Protein AF-A0A5J4QKI2-F1 (afdb_monomer_lite)

Sequence (60 aa):
HSVIHEPKSDKWYIVYHRRPLSETDGNHRATCIDELFFEENGLIKPVKITFEGVEKNMLK

Foldseek 3Di:
DDWDQQPPVRWIKDWDWDADPVDDDPPRIDIAIATWDADPVGHTDPTDGDPVGDDDDDRD

Radius of gyration: 13.57 Å; chains: 1; bounding box: 32×19×40 Å

Structure (mmCIF, N/CA/C/O backbone):
data_AF-A0A5J4QKI2-F1
#
_entry.id   AF-A0A5J4QKI2-F1
#
loop_
_atom_site.group_PDB
_atom_site.id
_atom_site.type_symbol
_atom_site.label_atom_id
_atom_site.label_alt_id
_atom_site.label_comp_id
_atom_site.label_asym_id
_atom_site.label_entity_id
_atom_site.label_seq_id
_atom_site.pdbx_PDB_ins_code
_atom_site.Cartn_x
_atom_site.Cartn_y
_atom_site.Cartn_z
_atom_site.occupancy
_atom_site.B_iso_or_equiv
_atom_site.auth_seq_id
_atom_site.auth_comp_id
_atom_site.auth_asym_id
_atom_site.auth_atom_id
_atom_site.pdbx_PDB_model_num
ATOM 1 N N . HIS A 1 1 ? -0.072 9.795 -7.106 1.00 89.75 1 HIS A N 1
ATOM 2 C CA . HIS A 1 1 ? -0.260 9.094 -5.827 1.00 89.75 1 HIS A CA 1
ATOM 3 C C . HIS A 1 1 ? -1.426 9.746 -5.116 1.00 89.75 1 HIS A C 1
ATOM 5 O O . HIS A 1 1 ? -1.504 10.971 -5.138 1.00 89.75 1 HIS A O 1
ATOM 11 N N . SER A 1 2 ? -2.318 8.943 -4.546 1.00 96.88 2 SER A N 1
ATOM 12 C CA . SER A 1 2 ? -3.497 9.388 -3.797 1.00 96.88 2 SER A CA 1
ATOM 13 C C . SER A 1 2 ? -3.629 8.546 -2.531 1.00 96.88 2 SER A C 1
ATOM 15 O O . SER A 1 2 ? -3.189 7.399 -2.520 1.00 96.88 2 SER A O 1
ATOM 17 N N . VAL A 1 3 ? -4.219 9.104 -1.477 1.00 97.31 3 VAL A N 1
ATOM 18 C CA . VAL A 1 3 ? -4.451 8.414 -0.201 1.00 97.31 3 VAL A CA 1
ATOM 19 C C . VAL A 1 3 ? -5.944 8.438 0.102 1.00 97.31 3 VAL A C 1
ATOM 21 O O . VAL A 1 3 ? -6.606 9.443 -0.151 1.00 97.31 3 VAL A O 1
ATOM 24 N N . ILE A 1 4 ? -6.468 7.329 0.614 1.00 96.25 4 ILE A N 1
ATOM 25 C CA . ILE A 1 4 ? -7.871 7.166 0.996 1.00 96.25 4 ILE A CA 1
ATOM 26 C C . ILE A 1 4 ? -7.910 6.737 2.459 1.00 96.25 4 ILE A C 1
ATOM 28 O O . ILE A 1 4 ? -7.259 5.763 2.822 1.00 96.25 4 ILE A O 1
ATOM 32 N N . HIS A 1 5 ? -8.696 7.436 3.271 1.00 95.75 5 HIS A N 1
ATOM 33 C CA . HIS A 1 5 ? -9.094 6.987 4.605 1.00 95.75 5 HIS A CA 1
ATOM 34 C C . HIS A 1 5 ? -10.518 6.467 4.533 1.00 95.75 5 HIS A C 1
ATOM 36 O O . HIS A 1 5 ? -11.400 7.180 4.054 1.00 95.75 5 HIS A O 1
ATOM 42 N N . GLU A 1 6 ? -10.747 5.237 4.980 1.00 94.25 6 GLU A N 1
ATOM 43 C CA . GLU A 1 6 ? -12.093 4.703 5.153 1.00 94.25 6 GLU A CA 1
ATOM 44 C C . GLU A 1 6 ? -12.483 4.816 6.635 1.00 94.25 6 GLU A C 1
ATOM 46 O O . GLU A 1 6 ? -11.963 4.058 7.456 1.00 94.25 6 GLU A O 1
ATOM 51 N N . PRO A 1 7 ? -13.382 5.747 7.007 1.00 91.56 7 PRO A N 1
ATOM 52 C CA . PRO A 1 7 ? -13.593 6.091 8.411 1.00 91.56 7 PRO A CA 1
ATOM 53 C C . PRO A 1 7 ? -14.167 4.969 9.284 1.00 91.56 7 PRO A C 1
ATOM 55 O O . PRO A 1 7 ? -14.018 5.028 10.500 1.00 91.56 7 PRO A O 1
ATOM 58 N N . LYS A 1 8 ? -14.864 3.972 8.718 1.00 90.75 8 LYS A N 1
ATOM 59 C CA . LYS A 1 8 ? -15.528 2.924 9.517 1.00 90.75 8 LYS A CA 1
ATOM 60 C C . LYS A 1 8 ? -14.572 1.818 9.950 1.00 90.75 8 LYS A C 1
ATOM 62 O O . LYS A 1 8 ? -14.663 1.346 11.077 1.00 90.75 8 LYS A O 1
ATOM 67 N N . SER A 1 9 ? -13.703 1.379 9.049 1.00 92.31 9 SER A N 1
ATOM 68 C CA . SER A 1 9 ? -12.645 0.398 9.313 1.00 92.31 9 SER A CA 1
ATOM 69 C C . SER A 1 9 ? -11.361 1.045 9.821 1.00 92.31 9 SER A C 1
ATOM 71 O O . SER A 1 9 ? -10.454 0.324 10.222 1.00 92.31 9 SER A O 1
ATOM 73 N N . ASP A 1 10 ? -11.285 2.380 9.774 1.00 92.88 10 ASP A N 1
ATOM 74 C CA . ASP A 1 10 ? -10.098 3.189 10.065 1.00 92.88 10 ASP A CA 1
ATOM 75 C C . ASP A 1 10 ? -8.869 2.797 9.225 1.00 92.88 10 ASP A C 1
ATOM 77 O O . ASP A 1 10 ? -7.719 3.096 9.548 1.00 92.88 10 ASP A O 1
ATOM 81 N N . LYS A 1 11 ? -9.106 2.113 8.102 1.00 95.94 11 LYS A N 1
ATOM 82 C CA . LYS A 1 11 ? -8.045 1.707 7.191 1.00 95.94 11 LYS A CA 1
ATOM 83 C C . LYS A 1 11 ? -7.650 2.865 6.297 1.00 95.94 11 LYS A C 1
ATOM 85 O O . LYS A 1 11 ? -8.495 3.571 5.736 1.00 95.94 11 LYS A O 1
ATOM 90 N N . TRP A 1 12 ? -6.347 2.996 6.110 1.00 97.25 12 TRP A N 1
ATOM 91 C CA . TRP A 1 12 ? -5.761 3.915 5.155 1.00 97.25 12 TRP A CA 1
ATOM 92 C C . TRP A 1 12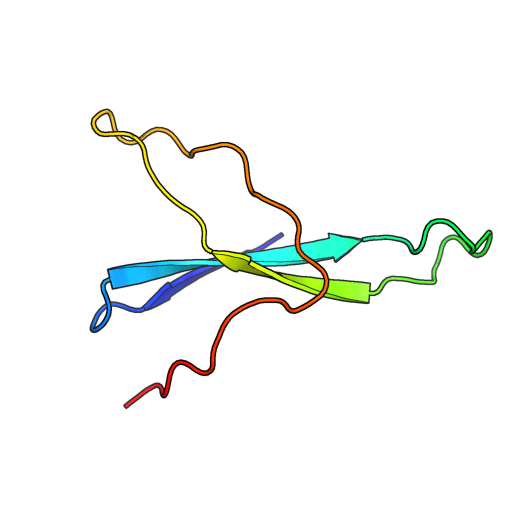 ? -5.179 3.133 3.989 1.00 97.25 12 TRP A C 1
ATOM 94 O O . TRP A 1 12 ? -4.547 2.094 4.163 1.00 97.25 12 TRP A O 1
ATOM 104 N N . TYR A 1 13 ? -5.386 3.650 2.788 1.00 97.50 13 TYR A N 1
ATOM 105 C CA . TYR A 1 13 ? -4.924 3.043 1.550 1.00 97.50 13 TYR A CA 1
ATOM 106 C C . TYR A 1 13 ? -4.126 4.058 0.749 1.00 97.50 13 TYR A C 1
ATOM 108 O O . TYR A 1 13 ? -4.507 5.227 0.664 1.00 97.50 13 TYR A O 1
ATOM 116 N N . ILE A 1 14 ? -3.055 3.606 0.103 1.00 98.38 14 ILE A N 1
ATOM 117 C CA . ILE A 1 14 ? -2.337 4.382 -0.906 1.00 98.38 14 ILE A CA 1
ATOM 118 C C . ILE A 1 14 ? -2.622 3.811 -2.290 1.00 98.38 14 ILE A C 1
ATOM 120 O O . ILE A 1 14 ? -2.446 2.623 -2.538 1.00 98.38 14 ILE A O 1
ATOM 124 N N . VAL A 1 15 ? -3.037 4.680 -3.209 1.00 98.19 15 VAL A N 1
ATOM 125 C CA . VAL A 1 15 ? -3.246 4.361 -4.622 1.00 98.19 15 VAL A CA 1
ATOM 126 C C . VAL A 1 15 ? -2.114 4.974 -5.436 1.00 98.19 15 VAL A C 1
ATOM 128 O O . VAL A 1 15 ? -1.847 6.184 -5.383 1.00 98.19 15 VAL A O 1
ATOM 131 N N . TYR A 1 16 ? -1.427 4.140 -6.205 1.00 97.88 16 TYR A N 1
ATOM 132 C CA . TYR A 1 16 ? -0.235 4.529 -6.948 1.00 97.88 16 TYR A CA 1
ATOM 133 C C . TYR A 1 16 ? -0.113 3.765 -8.263 1.00 97.88 16 TYR A C 1
ATOM 135 O O . TYR A 1 16 ? -0.950 2.928 -8.590 1.00 97.88 16 TYR A O 1
ATOM 143 N N . HIS A 1 17 ? 0.908 4.097 -9.051 1.00 95.75 17 HIS A N 1
ATOM 144 C CA . HIS A 1 17 ? 1.249 3.341 -10.247 1.00 95.75 17 HIS A CA 1
ATOM 145 C C . HIS A 1 17 ? 2.684 2.832 -10.170 1.00 95.75 17 HIS A C 1
ATOM 147 O O . HIS A 1 17 ? 3.561 3.527 -9.656 1.00 95.75 17 HIS A O 1
ATOM 153 N N . ARG A 1 18 ? 2.934 1.645 -10.725 1.00 92.56 18 ARG A N 1
ATOM 154 C CA . ARG A 1 18 ? 4.284 1.087 -10.896 1.00 92.56 18 ARG A CA 1
ATOM 155 C C . ARG A 1 18 ? 4.502 0.588 -12.319 1.00 92.56 18 ARG A C 1
ATOM 157 O O . ARG A 1 18 ? 3.540 0.357 -13.053 1.00 92.56 18 ARG A O 1
ATOM 164 N N . ARG A 1 19 ? 5.767 0.398 -12.691 1.00 92.94 19 ARG A N 1
ATOM 165 C CA . ARG A 1 19 ? 6.153 -0.284 -13.931 1.00 92.94 19 ARG A CA 1
ATOM 166 C C . ARG A 1 19 ? 6.456 -1.758 -13.643 1.00 92.94 19 ARG A C 1
ATOM 168 O O . ARG A 1 19 ? 7.142 -2.029 -12.654 1.00 92.94 19 ARG A O 1
ATOM 175 N N . PRO A 1 20 ? 5.979 -2.703 -14.468 1.00 88.25 20 PRO A N 1
ATOM 176 C CA . PRO A 1 20 ? 6.457 -4.079 -14.420 1.00 88.25 20 PRO A CA 1
ATOM 177 C C . PRO A 1 20 ? 7.962 -4.143 -14.706 1.00 88.25 20 PRO A C 1
ATOM 179 O O . PRO A 1 20 ? 8.462 -3.424 -15.568 1.00 88.25 20 PRO A O 1
ATOM 182 N N . LEU A 1 21 ? 8.684 -5.020 -14.005 1.00 87.31 21 LEU A N 1
ATOM 183 C CA . LEU A 1 21 ? 10.138 -5.163 -14.175 1.00 87.31 21 LEU A CA 1
ATOM 184 C C . LEU A 1 21 ? 10.531 -5.758 -15.535 1.00 87.31 21 LEU A C 1
ATOM 186 O O . LEU A 1 21 ? 11.647 -5.549 -15.996 1.00 87.31 21 LEU A O 1
ATOM 190 N N . SER A 1 22 ? 9.623 -6.500 -16.169 1.00 89.81 22 SER A N 1
ATOM 191 C CA . SER A 1 22 ? 9.843 -7.170 -17.453 1.00 89.81 22 SER A CA 1
ATOM 192 C C . SER A 1 22 ? 9.597 -6.276 -18.672 1.00 89.81 22 SER A C 1
ATOM 194 O O . SER A 1 22 ? 9.644 -6.771 -19.793 1.00 89.81 22 SER A O 1
ATOM 196 N N . GLU A 1 23 ? 9.274 -4.999 -18.472 1.00 88.38 23 GLU A N 1
ATOM 197 C CA . GLU A 1 23 ? 8.761 -4.124 -19.524 1.00 88.38 23 GLU A CA 1
ATOM 198 C C . GLU A 1 23 ? 9.664 -2.914 -19.779 1.00 88.38 23 GLU A C 1
ATOM 200 O O . GLU A 1 23 ? 10.113 -2.235 -18.850 1.00 88.38 23 GLU A O 1
ATOM 205 N N . THR A 1 24 ? 9.866 -2.584 -21.054 1.00 89.88 24 THR A N 1
ATOM 206 C CA . THR A 1 24 ? 10.683 -1.444 -21.487 1.00 89.88 24 THR A CA 1
ATOM 207 C C . THR A 1 24 ? 9.848 -0.243 -21.924 1.00 89.88 24 THR A C 1
ATOM 209 O O . THR A 1 24 ? 10.344 0.881 -21.801 1.00 89.88 24 THR A O 1
ATOM 212 N N . ASP A 1 25 ? 8.577 -0.426 -22.310 1.00 91.38 25 ASP A N 1
ATOM 213 C CA . ASP A 1 25 ? 7.668 0.687 -22.613 1.00 91.38 25 ASP A CA 1
ATOM 214 C C . ASP A 1 25 ? 7.461 1.589 -21.381 1.00 91.38 25 ASP A C 1
ATOM 216 O O . ASP A 1 25 ? 7.004 1.164 -20.315 1.00 91.38 25 ASP A O 1
ATOM 220 N N . GLY A 1 26 ? 7.804 2.872 -21.530 1.00 86.25 26 GLY A N 1
ATOM 221 C CA . GLY A 1 26 ? 7.661 3.890 -20.489 1.00 86.25 26 GLY A CA 1
ATOM 222 C C . GLY A 1 26 ? 6.211 4.207 -20.117 1.00 86.25 26 GLY A C 1
ATOM 223 O O . GLY A 1 26 ? 5.967 4.756 -19.042 1.00 86.25 26 GLY A O 1
ATOM 224 N N . ASN A 1 27 ? 5.250 3.845 -20.967 1.00 92.50 27 ASN A N 1
ATOM 225 C CA . ASN A 1 27 ? 3.830 4.095 -20.739 1.00 92.50 27 ASN A CA 1
ATOM 226 C C . ASN A 1 27 ? 3.121 2.953 -20.008 1.00 92.50 27 ASN A C 1
ATOM 228 O O . ASN A 1 27 ? 2.040 3.183 -19.451 1.00 92.50 27 ASN A O 1
ATOM 232 N N . HIS A 1 28 ? 3.715 1.755 -19.973 1.00 93.00 28 HIS A N 1
ATOM 233 C CA . HIS A 1 28 ? 3.128 0.599 -19.306 1.00 93.00 28 HIS A CA 1
ATOM 234 C C . HIS A 1 28 ? 3.154 0.813 -17.789 1.00 93.00 28 HIS A C 1
ATOM 236 O O . HIS A 1 28 ? 4.165 0.643 -17.103 1.00 93.00 28 HIS A O 1
ATOM 242 N N . ARG A 1 29 ? 1.995 1.208 -17.264 1.00 93.62 29 ARG A N 1
ATOM 243 C CA . ARG A 1 29 ? 1.766 1.481 -15.848 1.00 93.62 29 ARG A CA 1
ATOM 244 C C . ARG A 1 29 ? 0.672 0.563 -15.332 1.00 93.62 29 ARG A C 1
ATOM 246 O O . ARG A 1 29 ? -0.378 0.444 -15.955 1.00 93.62 29 ARG A O 1
ATOM 253 N N . ALA A 1 30 ? 0.910 -0.034 -14.174 1.00 93.69 30 ALA A N 1
ATOM 254 C CA . ALA A 1 30 ? -0.088 -0.784 -13.427 1.00 93.69 30 ALA A CA 1
ATOM 255 C C . ALA A 1 30 ? -0.581 0.069 -12.256 1.00 93.69 30 ALA A C 1
ATOM 257 O O . ALA A 1 30 ? 0.243 0.594 -11.506 1.00 93.69 30 ALA A O 1
ATOM 258 N N . THR A 1 31 ? -1.899 0.203 -12.101 1.00 96.19 31 THR A N 1
ATOM 259 C CA . THR A 1 31 ? -2.500 0.799 -10.900 1.00 96.19 31 THR A CA 1
ATOM 260 C C . THR A 1 31 ? -2.409 -0.193 -9.748 1.00 96.19 31 THR A C 1
ATOM 262 O O . THR A 1 31 ? -2.733 -1.368 -9.909 1.00 96.19 31 THR A O 1
ATOM 265 N N . CYS A 1 32 ? -1.974 0.284 -8.588 1.00 97.38 32 CYS A N 1
ATOM 266 C CA . CYS A 1 32 ? -1.758 -0.514 -7.390 1.00 97.38 32 CYS A CA 1
ATOM 267 C C . CYS A 1 32 ? -2.421 0.151 -6.184 1.00 97.38 32 CYS A C 1
ATOM 269 O O . CYS A 1 32 ? -2.537 1.380 -6.131 1.00 9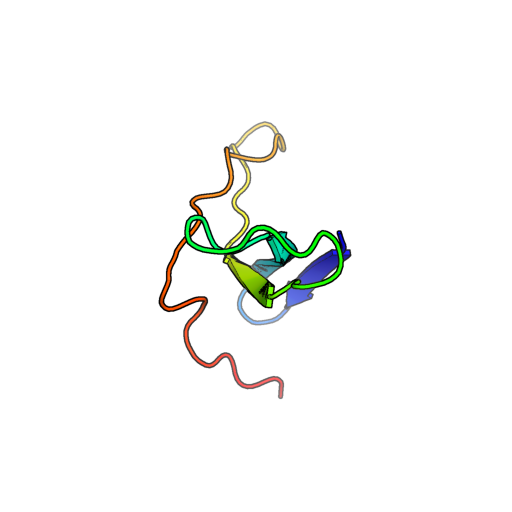7.38 32 CYS A O 1
ATOM 271 N N . ILE A 1 33 ? -2.847 -0.675 -5.230 1.00 98.06 33 ILE A N 1
ATOM 272 C CA . ILE A 1 33 ? -3.424 -0.247 -3.958 1.00 98.06 33 ILE A CA 1
ATOM 273 C C . ILE A 1 33 ? -2.818 -1.119 -2.863 1.00 98.06 33 ILE A C 1
ATOM 275 O O . ILE A 1 33 ? -2.885 -2.339 -2.972 1.00 98.06 33 ILE A O 1
ATOM 279 N N . ASP A 1 34 ? -2.262 -0.495 -1.829 1.00 98.31 34 ASP A N 1
ATOM 280 C CA . ASP A 1 34 ? -1.734 -1.164 -0.635 1.00 98.31 34 ASP A CA 1
ATOM 281 C C . ASP A 1 34 ? -2.209 -0.430 0.632 1.00 98.31 34 ASP A C 1
ATOM 283 O O . ASP A 1 34 ? -2.578 0.750 0.574 1.00 98.31 34 ASP A O 1
ATOM 287 N N . GLU A 1 35 ? -2.218 -1.119 1.777 1.00 97.56 35 GLU A N 1
ATOM 288 C CA . GLU A 1 35 ? -2.524 -0.489 3.068 1.00 97.56 35 GLU A CA 1
ATOM 289 C C . GLU A 1 35 ? -1.388 0.456 3.497 1.00 97.56 35 GLU A C 1
ATOM 291 O O . GLU A 1 35 ? -0.197 0.169 3.346 1.00 97.56 35 GLU A O 1
ATOM 296 N N . LEU A 1 36 ? -1.777 1.608 4.034 1.00 97.94 36 LEU A N 1
ATOM 297 C CA . LEU A 1 36 ? -0.903 2.635 4.576 1.00 97.94 36 LEU A CA 1
ATOM 298 C C . LEU A 1 36 ? -1.053 2.624 6.098 1.00 97.94 36 LEU A C 1
ATOM 300 O O . LEU A 1 36 ? -2.163 2.679 6.616 1.00 97.94 36 LEU A O 1
ATOM 304 N N . PHE A 1 37 ? 0.062 2.585 6.816 1.00 97.75 37 PHE A N 1
ATOM 305 C CA . PHE A 1 37 ? 0.060 2.596 8.275 1.00 97.75 37 PHE A CA 1
ATOM 306 C C . PHE A 1 37 ? 0.793 3.821 8.796 1.00 97.75 37 PHE A C 1
ATOM 308 O O . PHE A 1 37 ? 1.728 4.314 8.161 1.00 97.75 37 PHE A O 1
ATOM 315 N N . PHE A 1 38 ? 0.397 4.265 9.982 1.00 97.25 38 PHE A N 1
ATOM 316 C CA . PHE A 1 38 ? 1.077 5.324 10.711 1.00 97.25 38 PHE A CA 1
ATOM 317 C C . PHE A 1 38 ? 1.824 4.742 11.915 1.00 97.25 38 PHE A C 1
ATOM 319 O O . PHE A 1 38 ? 1.433 3.725 12.491 1.00 97.25 38 PHE A O 1
ATOM 326 N N . GLU A 1 39 ? 2.938 5.369 12.256 1.00 97.06 39 GLU A N 1
ATOM 327 C CA . GLU A 1 39 ? 3.603 5.234 13.546 1.00 97.06 39 GLU A CA 1
ATOM 328 C C . GLU A 1 39 ? 2.827 6.008 14.621 1.00 97.06 39 GLU A C 1
ATOM 330 O O . GLU A 1 39 ? 2.026 6.893 14.315 1.00 97.06 39 GLU A O 1
ATOM 335 N N . GLU A 1 40 ? 3.101 5.727 15.896 1.00 96.75 40 GLU A N 1
ATOM 336 C CA . GLU A 1 40 ? 2.436 6.393 17.032 1.00 96.75 40 GLU A CA 1
ATOM 337 C C . GLU A 1 40 ? 2.623 7.920 17.037 1.00 96.75 40 GLU A C 1
ATOM 339 O 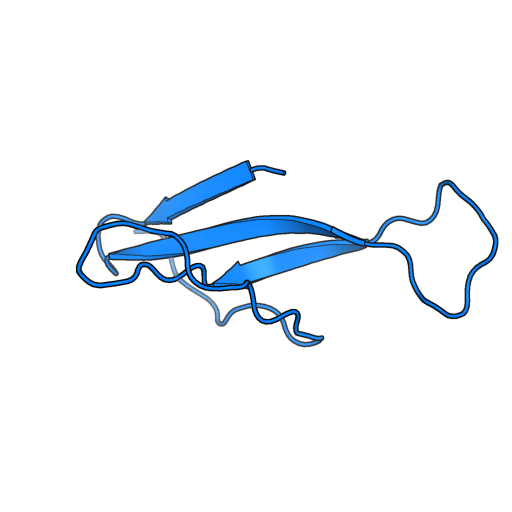O . GLU A 1 40 ? 1.764 8.658 17.510 1.00 96.75 40 GLU A O 1
ATOM 344 N N . ASN A 1 41 ? 3.727 8.413 16.472 1.00 96.75 41 ASN A N 1
ATOM 345 C CA . ASN A 1 41 ? 4.016 9.842 16.340 1.00 96.75 41 ASN A CA 1
ATOM 346 C C . ASN A 1 41 ? 3.383 10.493 15.091 1.00 96.75 41 ASN A C 1
ATOM 348 O O . ASN A 1 41 ? 3.698 11.642 14.778 1.00 96.75 41 ASN A O 1
ATOM 352 N N . GLY A 1 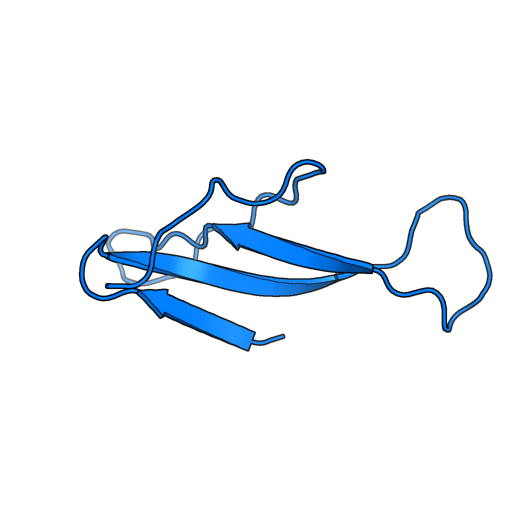42 ? 2.523 9.770 14.365 1.00 95.69 42 GLY A N 1
ATOM 353 C CA . GLY A 1 42 ? 1.810 10.260 13.185 1.00 95.69 42 GLY A CA 1
ATOM 354 C C . GLY A 1 42 ? 2.613 10.236 11.881 1.00 95.69 42 GLY A C 1
ATOM 355 O O . GLY A 1 42 ? 2.120 10.715 10.860 1.00 95.69 42 GLY A O 1
ATOM 356 N N . LEU A 1 43 ? 3.834 9.687 11.871 1.00 97.62 43 LEU A N 1
ATOM 357 C CA . LEU A 1 43 ? 4.604 9.493 10.638 1.00 97.62 43 LEU A CA 1
ATOM 358 C C . LEU A 1 43 ? 4.093 8.287 9.845 1.00 97.62 43 LEU A C 1
ATOM 360 O O . LEU A 1 43 ? 3.621 7.311 10.414 1.00 97.62 43 LEU A O 1
ATOM 364 N N . ILE A 1 44 ? 4.221 8.328 8.520 1.00 97.50 44 ILE A N 1
ATOM 365 C CA . ILE A 1 44 ? 3.841 7.213 7.643 1.00 97.50 44 ILE A CA 1
ATOM 366 C C . ILE A 1 44 ? 4.916 6.119 7.699 1.00 97.50 44 ILE A C 1
ATOM 368 O O . ILE A 1 44 ? 6.100 6.394 7.485 1.00 97.50 44 ILE A O 1
ATOM 372 N N . LYS A 1 45 ? 4.499 4.868 7.917 1.00 98.12 45 LYS A N 1
ATOM 373 C CA . LYS A 1 45 ? 5.360 3.689 7.768 1.00 98.12 45 LYS A CA 1
ATOM 374 C C . LYS A 1 45 ? 5.715 3.465 6.296 1.00 98.12 45 LYS A C 1
ATOM 376 O O . LYS A 1 45 ? 4.872 3.712 5.430 1.00 98.12 45 LYS A O 1
ATOM 381 N N . PRO A 1 46 ? 6.910 2.936 5.979 1.00 97.94 46 PRO A N 1
ATOM 382 C CA . PRO A 1 46 ? 7.232 2.529 4.618 1.00 97.94 46 PRO A CA 1
ATOM 383 C C . PRO A 1 46 ? 6.151 1.613 4.035 1.00 97.94 46 PRO A C 1
ATOM 385 O O . PRO A 1 46 ? 5.771 0.613 4.645 1.00 97.94 46 PRO A O 1
ATOM 388 N N . VAL A 1 47 ? 5.660 1.963 2.846 1.00 97.00 47 VAL A N 1
ATOM 389 C CA . VAL A 1 47 ? 4.610 1.196 2.171 1.00 97.00 47 VAL A CA 1
ATOM 390 C C . VAL A 1 47 ? 5.172 -0.158 1.749 1.00 97.00 47 VAL A C 1
ATOM 392 O O . VAL A 1 47 ? 6.173 -0.234 1.033 1.00 97.00 47 VAL A O 1
ATOM 395 N N . LYS A 1 48 ? 4.504 -1.235 2.165 1.00 97.25 48 LYS A N 1
ATOM 396 C CA . LYS A 1 48 ? 4.811 -2.586 1.699 1.00 97.25 48 LYS A CA 1
ATOM 397 C C . LYS A 1 48 ? 4.121 -2.816 0.357 1.00 97.25 48 LYS A C 1
ATOM 399 O O . LYS A 1 48 ? 2.914 -3.002 0.313 1.00 97.25 48 LYS A O 1
ATOM 404 N N . ILE A 1 49 ? 4.901 -2.820 -0.719 1.00 95.81 49 ILE A N 1
ATOM 405 C CA . ILE A 1 49 ? 4.410 -3.099 -2.073 1.00 95.81 49 ILE A CA 1
ATOM 406 C C . ILE A 1 49 ? 4.056 -4.585 -2.189 1.00 95.81 49 ILE A C 1
ATOM 408 O O . ILE A 1 49 ? 4.920 -5.438 -1.970 1.00 95.81 49 ILE A O 1
ATOM 412 N N . THR A 1 50 ? 2.819 -4.893 -2.575 1.00 96.12 50 THR A N 1
ATOM 413 C CA . THR A 1 50 ? 2.356 -6.277 -2.781 1.00 96.12 50 THR A CA 1
ATOM 414 C C . THR A 1 50 ? 2.081 -6.591 -4.258 1.00 96.12 50 THR A C 1
ATOM 416 O O . THR A 1 50 ? 2.195 -5.729 -5.142 1.00 96.12 50 THR A O 1
ATOM 419 N N . PHE A 1 51 ? 1.782 -7.855 -4.566 1.00 93.50 51 PHE A N 1
ATOM 420 C CA . PHE A 1 51 ? 1.234 -8.250 -5.870 1.00 93.50 51 PHE A CA 1
ATOM 421 C C . PHE A 1 51 ? -0.283 -8.436 -5.818 1.00 93.50 51 PHE A C 1
ATOM 423 O O . PHE A 1 51 ? -0.955 -8.221 -6.823 1.00 93.50 51 PHE A O 1
ATOM 430 N N . GLU A 1 52 ? -0.800 -8.794 -4.649 1.00 96.31 52 GLU A N 1
ATOM 431 C CA . GLU A 1 52 ? -2.191 -9.137 -4.379 1.00 96.31 52 GLU A CA 1
ATOM 432 C C . GLU A 1 52 ? -3.056 -7.894 -4.131 1.00 96.31 52 GLU A C 1
ATOM 434 O O . GLU A 1 52 ? -4.261 -7.920 -4.378 1.00 96.31 52 GLU A O 1
ATOM 439 N N . GLY A 1 53 ? -2.443 -6.797 -3.683 1.00 96.44 53 GLY A N 1
ATOM 440 C CA . GLY A 1 53 ? -3.132 -5.586 -3.264 1.00 96.44 53 GLY A CA 1
ATOM 441 C C . GLY A 1 53 ? -3.809 -5.757 -1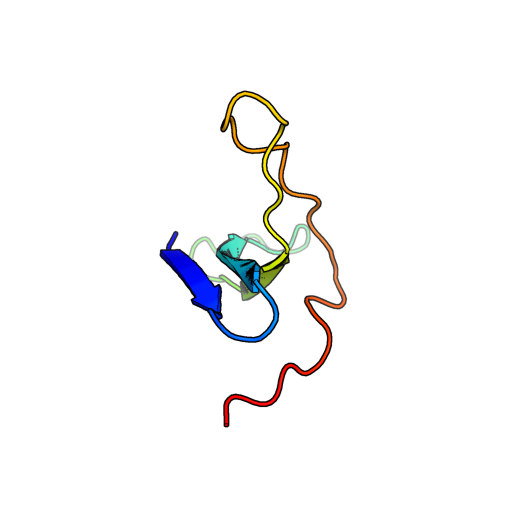.906 1.00 96.44 53 GLY A C 1
ATOM 442 O O . GLY A 1 53 ? -3.315 -6.453 -1.020 1.00 96.44 53 GLY A O 1
ATOM 443 N N . VAL A 1 54 ? -4.957 -5.103 -1.740 1.00 96.50 54 VAL A N 1
ATOM 444 C CA . VAL A 1 54 ? -5.724 -5.109 -0.489 1.00 96.50 54 VAL A CA 1
ATOM 445 C C . VAL A 1 54 ? -6.942 -6.019 -0.570 1.00 96.50 54 VAL A C 1
ATOM 447 O O . VAL A 1 54 ? -7.538 -6.202 -1.634 1.00 96.50 54 VAL A O 1
ATOM 450 N N . GLU A 1 55 ? -7.355 -6.559 0.575 1.00 94.81 55 GLU A N 1
ATOM 451 C CA . GLU A 1 55 ? -8.608 -7.302 0.669 1.00 94.81 55 GLU A CA 1
ATOM 452 C C . GLU A 1 55 ? -9.822 -6.405 0.389 1.00 94.81 55 GLU A C 1
ATOM 454 O O . GLU A 1 55 ? -9.800 -5.184 0.567 1.00 94.81 55 GLU A O 1
ATOM 459 N N . LYS A 1 56 ? -10.930 -7.028 -0.026 1.00 93.50 56 LYS A N 1
ATOM 460 C CA . LYS A 1 56 ? -12.186 -6.321 -0.280 1.00 93.50 56 LYS A CA 1
ATOM 461 C C . LYS A 1 56 ? -12.666 -5.614 0.990 1.00 93.50 56 LYS A C 1
ATOM 463 O O . LYS A 1 56 ? -13.119 -6.263 1.928 1.00 93.50 56 LYS A O 1
ATOM 468 N N . ASN A 1 57 ? -12.702 -4.286 0.949 1.00 90.56 57 ASN A N 1
ATOM 469 C CA . ASN A 1 57 ? -13.362 -3.469 1.959 1.00 90.56 57 ASN A CA 1
ATOM 470 C C . ASN A 1 57 ? -14.671 -2.898 1.401 1.00 90.56 57 ASN A C 1
ATOM 472 O O . ASN A 1 57 ? -14.664 -2.072 0.488 1.00 90.56 57 ASN A O 1
ATOM 476 N N . MET A 1 58 ? -15.812 -3.376 1.900 1.00 88.94 58 MET A N 1
ATOM 477 C CA . MET A 1 58 ? -17.113 -2.902 1.433 1.00 88.94 58 MET A CA 1
ATOM 478 C C . MET A 1 58 ? -17.422 -1.539 2.050 1.00 88.94 58 MET A C 1
ATOM 480 O O . MET A 1 58 ? -17.696 -1.442 3.244 1.00 88.94 58 MET A O 1
ATOM 484 N N . LEU A 1 59 ? -17.440 -0.508 1.208 1.00 82.50 59 LEU A N 1
ATOM 485 C CA . LEU A 1 59 ? -17.931 0.812 1.582 1.00 82.50 59 LEU A CA 1
ATOM 486 C C . LEU A 1 59 ? -19.449 0.710 1.785 1.00 82.50 59 LEU A C 1
ATOM 488 O O . LEU A 1 59 ? -20.173 0.343 0.859 1.00 82.50 59 LEU A O 1
ATOM 492 N N . LYS A 1 60 ? -19.911 0.958 3.009 1.00 66.31 60 LYS A N 1
ATOM 493 C CA . LYS A 1 60 ? -21.339 1.036 3.345 1.00 66.31 60 LYS A CA 1
ATOM 494 C C . LYS A 1 60 ? -21.767 2.478 3.507 1.00 66.31 60 LYS A C 1
ATOM 496 O O . LYS A 1 60 ? -20.948 3.256 4.044 1.00 66.31 60 LYS A O 1
#

Secondary structure (DSSP, 8-state):
-EEEEETTTTEEEEEEEE--TT---TT--EEEEEEE-B-TTSPBPPP---SS--------

Organism: NCBI:txid433724

pLDDT: mean 94.03, std 5.06, range [66.31, 98.38]

InterPro domains:
  IPR023296 Glycosyl hydrolase, five-bladed beta-propeller domain superfamily [G3DSA:2.115.10.20] (1-57)
  IPR023296 Glycosyl hydrolase, five-bladed beta-propeller domain superfamily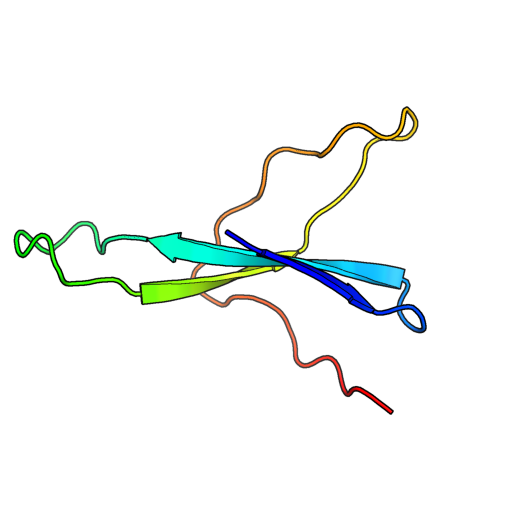 [SSF75005] (2-55)